Protein AF-A0A7W5V3Z7-F1 (afdb_monomer)

Structure (mmCIF, N/CA/C/O backbone):
data_AF-A0A7W5V3Z7-F1
#
_entry.id   AF-A0A7W5V3Z7-F1
#
loop_
_atom_site.group_PDB
_atom_site.id
_atom_site.type_symbol
_atom_site.label_atom_id
_atom_site.label_alt_id
_atom_site.label_comp_id
_atom_site.label_asym_id
_atom_site.label_entity_id
_atom_site.label_seq_id
_atom_site.pdbx_PDB_ins_code
_atom_site.Cartn_x
_atom_site.Cartn_y
_atom_site.Cartn_z
_atom_site.occupancy
_atom_site.B_iso_or_equiv
_atom_site.auth_seq_id
_atom_site.auth_comp_id
_atom_site.auth_asym_id
_atom_site.auth_atom_id
_atom_site.pdbx_PDB_model_num
ATOM 1 N N . MET A 1 1 ? 11.296 12.812 7.352 1.00 51.34 1 MET A N 1
ATOM 2 C CA . MET A 1 1 ? 10.440 11.647 7.659 1.00 51.34 1 MET A CA 1
ATOM 3 C C . MET A 1 1 ? 11.015 10.501 6.857 1.00 51.34 1 MET A C 1
ATOM 5 O O . MET A 1 1 ? 11.269 10.736 5.686 1.00 51.34 1 MET A O 1
ATOM 9 N N . SER A 1 2 ? 11.324 9.374 7.494 1.00 64.50 2 SER A N 1
ATOM 10 C CA . SER A 1 2 ? 11.912 8.196 6.843 1.00 64.50 2 SER A CA 1
ATOM 11 C C . SER A 1 2 ? 11.002 7.657 5.731 1.00 64.50 2 SER A C 1
ATOM 13 O O . SER A 1 2 ? 9.783 7.790 5.841 1.00 64.50 2 SER A O 1
ATOM 15 N N . ASP A 1 3 ? 11.589 7.059 4.693 1.00 74.06 3 ASP A N 1
ATOM 16 C CA . ASP A 1 3 ? 10.860 6.443 3.568 1.00 74.06 3 ASP A CA 1
ATOM 17 C C . ASP A 1 3 ? 10.338 5.032 3.891 1.00 74.06 3 ASP A C 1
ATOM 19 O O . ASP A 1 3 ? 9.629 4.418 3.098 1.00 74.06 3 ASP A O 1
ATOM 23 N N . GLU A 1 4 ? 10.655 4.531 5.084 1.00 83.75 4 GLU A N 1
ATOM 24 C CA . GLU A 1 4 ? 10.218 3.227 5.560 1.00 83.75 4 GLU A CA 1
ATOM 25 C C . GLU A 1 4 ? 8.741 3.253 5.994 1.00 83.75 4 GLU A C 1
ATOM 27 O O . GLU A 1 4 ? 8.303 4.206 6.657 1.00 83.75 4 GLU A O 1
ATOM 32 N N . PRO A 1 5 ? 7.952 2.221 5.640 1.00 88.38 5 PRO A N 1
ATOM 33 C CA . PRO A 1 5 ? 6.587 2.088 6.121 1.00 88.38 5 PRO A CA 1
ATOM 34 C C . PRO A 1 5 ? 6.507 2.094 7.650 1.00 88.38 5 PRO A C 1
ATOM 36 O O . PRO A 1 5 ? 7.340 1.526 8.349 1.00 88.38 5 PRO A O 1
ATOM 39 N N . ILE A 1 6 ? 5.452 2.705 8.181 1.00 85.62 6 ILE A N 1
ATOM 40 C CA . ILE A 1 6 ? 5.165 2.716 9.615 1.00 85.62 6 ILE A CA 1
ATOM 41 C C . ILE A 1 6 ? 4.716 1.316 10.001 1.00 85.62 6 ILE A C 1
ATOM 43 O O . ILE A 1 6 ? 3.606 0.933 9.638 1.00 85.62 6 ILE A O 1
ATOM 47 N N . GLU A 1 7 ? 5.529 0.556 10.727 1.00 83.19 7 GLU A N 1
ATOM 48 C CA . GLU A 1 7 ? 5.111 -0.764 11.193 1.00 83.19 7 GLU A CA 1
ATOM 49 C C . GLU A 1 7 ? 3.931 -0.662 12.172 1.00 83.19 7 GLU A C 1
ATOM 51 O O . GLU A 1 7 ? 3.917 0.204 13.055 1.00 83.19 7 GLU A O 1
ATOM 56 N N . PRO A 1 8 ? 2.916 -1.532 12.038 1.00 78.69 8 PRO A N 1
ATOM 57 C CA . PRO A 1 8 ? 1.888 -1.638 13.055 1.00 78.69 8 PRO A CA 1
ATOM 58 C C . PRO A 1 8 ? 2.501 -2.155 14.364 1.00 78.69 8 PRO A C 1
ATOM 60 O O . PRO A 1 8 ? 3.407 -2.990 14.317 1.00 78.69 8 PRO A O 1
ATOM 63 N N . PRO A 1 9 ? 1.989 -1.747 15.539 1.00 76.94 9 PRO A N 1
ATOM 64 C CA . PRO A 1 9 ? 2.435 -2.344 16.784 1.00 76.94 9 PRO A CA 1
ATOM 65 C C . PRO A 1 9 ? 2.220 -3.861 16.741 1.00 76.94 9 PRO A C 1
ATOM 67 O O . PRO A 1 9 ? 1.158 -4.355 16.340 1.00 76.94 9 PRO A O 1
ATOM 70 N N . VAL A 1 10 ? 3.255 -4.604 17.139 1.00 80.19 10 VAL A N 1
ATOM 71 C CA . VAL A 1 10 ? 3.194 -6.062 17.270 1.00 80.19 10 VAL A CA 1
ATOM 72 C C . VAL A 1 10 ? 2.264 -6.392 18.426 1.00 80.19 10 VAL A C 1
ATOM 74 O O . VAL A 1 10 ? 2.446 -5.903 19.543 1.00 80.19 10 VAL A O 1
ATOM 77 N N . ARG A 1 11 ? 1.269 -7.242 18.171 1.00 83.69 11 ARG A N 1
ATOM 78 C CA . ARG A 1 11 ? 0.287 -7.644 19.181 1.00 83.69 11 ARG A CA 1
ATOM 79 C C . ARG A 1 11 ? 0.112 -9.147 19.197 1.00 83.69 11 ARG A C 1
ATOM 81 O O . ARG A 1 11 ? 0.155 -9.769 18.137 1.00 83.69 11 ARG A O 1
ATOM 88 N N . PRO A 1 12 ? -0.106 -9.734 20.380 1.00 88.81 12 PRO A N 1
ATOM 89 C CA . PRO A 1 12 ? -0.453 -11.138 20.461 1.00 88.81 12 PRO A CA 1
ATOM 90 C C . PRO A 1 12 ? -1.831 -11.370 19.831 1.00 88.81 12 PRO A C 1
ATOM 92 O O . PRO A 1 12 ? -2.749 -10.573 20.017 1.00 88.81 12 PRO A O 1
ATOM 95 N N . GLU A 1 13 ? -1.993 -12.489 19.128 1.00 88.56 13 GLU A N 1
ATOM 96 C CA . GLU A 1 13 ? -3.299 -12.909 18.600 1.00 88.56 13 GLU A CA 1
ATOM 97 C C . GLU A 1 13 ? -4.300 -13.165 19.729 1.00 88.56 13 GLU A C 1
ATOM 99 O O . GLU A 1 13 ? -5.484 -12.873 19.599 1.00 88.56 13 GLU A O 1
ATOM 104 N N . THR A 1 14 ? -3.816 -13.674 20.864 1.00 92.69 14 THR A N 1
ATOM 105 C CA . THR A 1 14 ? -4.645 -13.959 22.033 1.00 92.69 14 THR A CA 1
ATOM 106 C C . THR A 1 14 ? -4.022 -13.431 23.310 1.00 92.69 14 THR A C 1
ATOM 108 O O . THR A 1 14 ? -2.811 -13.554 23.507 1.00 92.69 14 THR A O 1
ATOM 111 N N . ILE A 1 15 ? -4.857 -12.944 24.221 1.00 94.94 15 ILE A N 1
ATOM 112 C CA . ILE A 1 15 ? -4.456 -12.520 25.565 1.00 94.94 15 ILE A CA 1
ATOM 113 C C . ILE A 1 15 ? -5.251 -13.273 26.622 1.00 94.94 15 ILE A C 1
ATOM 115 O O . ILE A 1 15 ? -6.332 -13.791 26.350 1.00 94.94 15 ILE A O 1
ATOM 119 N N . THR A 1 16 ? -4.713 -13.328 27.836 1.00 96.12 16 THR A N 1
ATOM 120 C CA . THR A 1 16 ? -5.420 -13.856 29.004 1.00 96.12 16 THR A CA 1
ATOM 121 C C . THR A 1 16 ? -5.824 -12.689 29.889 1.00 96.12 16 THR A C 1
ATOM 123 O O . THR A 1 16 ? -4.958 -11.920 30.298 1.00 96.12 16 THR A O 1
ATOM 126 N N . VAL A 1 17 ? -7.117 -12.585 30.192 1.00 95.62 17 VAL A N 1
ATOM 127 C CA . VAL A 1 17 ? -7.688 -11.492 30.990 1.00 95.62 17 VAL A CA 1
ATOM 128 C C . VAL A 1 17 ? -7.090 -11.476 32.398 1.00 95.62 17 VAL A C 1
ATOM 130 O O . VAL A 1 17 ? -7.112 -12.495 33.107 1.00 95.62 17 VAL A O 1
ATOM 133 N N . GLY A 1 18 ? -6.574 -10.313 32.797 1.00 93.19 18 GLY A N 1
ATOM 134 C CA . GLY A 1 18 ? -6.050 -10.042 34.133 1.00 93.19 18 GLY A CA 1
ATOM 135 C C . GLY A 1 18 ? -7.134 -9.896 35.215 1.00 93.19 18 GLY A C 1
ATOM 136 O O . GLY A 1 18 ? -8.329 -9.997 34.940 1.00 93.19 18 GLY A O 1
ATOM 137 N N . PRO A 1 19 ? -6.746 -9.702 36.487 1.00 91.88 19 PRO A N 1
AT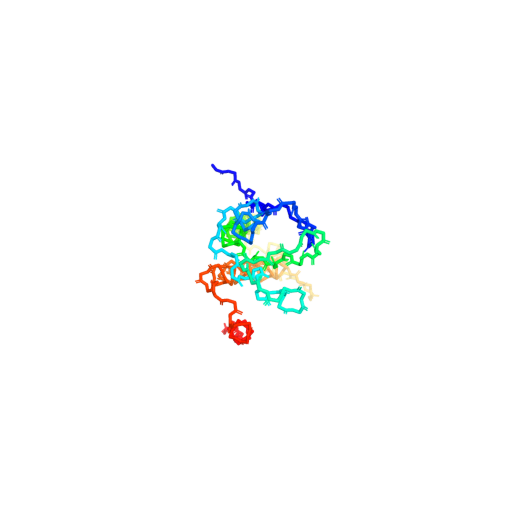OM 138 C CA . PRO A 1 19 ? -7.700 -9.403 37.553 1.00 91.88 19 PRO A CA 1
ATOM 139 C C . PRO A 1 19 ? -8.352 -8.032 37.321 1.00 91.88 19 PRO A C 1
ATOM 141 O O . PRO A 1 19 ? -7.644 -7.056 37.107 1.00 91.88 19 PRO A O 1
ATOM 144 N N . GLU A 1 20 ? -9.687 -7.985 37.371 1.00 88.94 20 GLU A N 1
ATOM 145 C CA . GLU A 1 20 ? -10.516 -6.769 37.214 1.00 88.94 20 GLU A CA 1
ATOM 146 C C . GLU A 1 20 ? -10.341 -6.003 35.887 1.00 88.94 20 GLU A C 1
ATOM 148 O O . GLU A 1 20 ? -10.894 -4.920 35.730 1.00 88.94 20 GLU A O 1
ATOM 153 N N . GLU A 1 21 ? -9.640 -6.586 34.911 1.00 93.75 21 GLU A N 1
ATOM 154 C CA . GLU A 1 21 ? -9.376 -5.968 33.612 1.00 93.75 21 GLU A CA 1
ATOM 155 C C . GLU A 1 21 ? -10.659 -5.901 32.766 1.00 93.75 21 GLU A C 1
ATOM 157 O O . GLU A 1 21 ? -11.431 -6.863 32.684 1.00 93.75 21 GLU A O 1
ATOM 162 N N . SER A 1 22 ? -10.886 -4.760 32.120 1.00 95.75 22 SER A N 1
ATOM 163 C CA . SER A 1 22 ? -12.032 -4.504 31.246 1.00 95.75 22 SER A CA 1
ATOM 164 C C . SER A 1 22 ? -11.663 -4.569 29.761 1.00 95.75 22 SER A C 1
ATOM 166 O O . SER A 1 22 ? -10.508 -4.402 29.370 1.00 95.75 22 SER A O 1
ATOM 168 N N . LEU A 1 23 ? -12.662 -4.757 28.887 1.00 95.56 23 LEU A N 1
ATOM 169 C CA . LEU A 1 23 ? -12.438 -4.701 27.435 1.00 95.56 23 LEU A CA 1
ATOM 170 C C . LEU A 1 23 ? -11.928 -3.332 26.971 1.00 95.56 23 LEU A C 1
ATOM 172 O O . LEU A 1 23 ? -11.196 -3.275 25.987 1.00 95.56 23 LEU A O 1
ATOM 176 N N . TRP A 1 24 ? -12.302 -2.253 27.666 1.00 95.56 24 TRP A N 1
ATOM 177 C CA . TRP A 1 24 ? -11.811 -0.906 27.379 1.00 95.56 24 TRP A CA 1
ATOM 178 C C . TRP A 1 24 ? -10.314 -0.793 27.657 1.00 95.56 24 TRP A C 1
ATOM 180 O O . TRP A 1 24 ? -9.566 -0.354 26.793 1.00 95.56 24 TRP A O 1
ATOM 190 N N . GLU A 1 25 ? -9.862 -1.245 28.828 1.00 95.31 25 GLU A N 1
ATOM 191 C CA . GLU A 1 25 ? -8.441 -1.212 29.197 1.00 95.31 25 GLU A CA 1
ATOM 192 C C . GLU A 1 25 ? -7.602 -2.113 28.288 1.00 95.31 25 GLU A C 1
ATOM 194 O O . GLU A 1 25 ? -6.502 -1.737 27.890 1.00 95.31 25 GLU A O 1
ATOM 199 N N . ILE A 1 26 ? -8.132 -3.276 27.892 1.00 93.69 26 ILE A N 1
ATOM 200 C CA . ILE A 1 26 ? -7.491 -4.144 26.893 1.00 93.69 26 ILE A CA 1
ATOM 201 C C . ILE A 1 26 ? -7.413 -3.416 25.545 1.00 93.69 26 ILE A C 1
ATOM 203 O O . ILE A 1 26 ? -6.365 -3.433 24.898 1.00 93.69 26 ILE A O 1
ATOM 207 N N . ALA A 1 27 ? -8.493 -2.758 25.119 1.00 92.12 27 ALA A N 1
ATOM 208 C CA . ALA A 1 27 ? -8.518 -2.004 23.873 1.00 92.12 27 ALA A CA 1
ATOM 209 C C . ALA A 1 27 ? -7.509 -0.846 23.882 1.00 92.12 27 ALA A C 1
ATOM 211 O O . ALA A 1 27 ? -6.726 -0.704 22.952 1.00 92.12 27 ALA A O 1
ATOM 212 N N . GLU A 1 28 ? -7.436 -0.084 24.966 1.00 90.50 28 GLU A N 1
ATOM 213 C CA . GLU A 1 28 ? -6.474 1.005 25.126 1.00 90.50 28 GLU A CA 1
ATOM 214 C C . GLU A 1 28 ? -5.028 0.487 25.162 1.00 90.50 28 GLU A C 1
ATOM 216 O O . GLU A 1 28 ? -4.158 1.012 24.474 1.00 90.50 28 GLU A O 1
ATOM 221 N N . LYS A 1 29 ? -4.773 -0.610 25.881 1.00 89.69 29 LYS A N 1
ATOM 222 C CA . LYS A 1 29 ? -3.438 -1.209 26.009 1.00 89.69 29 LYS A CA 1
ATOM 223 C C . LYS A 1 29 ? -2.895 -1.778 24.702 1.00 89.69 29 LYS A C 1
ATOM 225 O O . LYS A 1 29 ? -1.698 -1.678 24.450 1.00 89.69 29 LYS A O 1
ATOM 230 N N . TYR A 1 30 ? -3.739 -2.446 23.919 1.00 88.25 30 TYR A N 1
ATOM 231 C CA . TYR A 1 30 ? -3.299 -3.147 22.712 1.00 88.25 30 TYR A CA 1
ATOM 232 C C . TYR A 1 30 ? -3.586 -2.354 21.436 1.00 88.25 30 TYR A C 1
ATOM 234 O O . TYR A 1 30 ? -2.863 -2.495 20.460 1.00 88.25 30 TYR A O 1
ATOM 242 N N . PHE A 1 31 ? -4.607 -1.510 21.398 1.00 83.56 31 PHE A N 1
ATOM 243 C CA . PHE A 1 31 ? -4.978 -0.770 20.192 1.00 83.56 31 PHE A CA 1
ATOM 244 C C . PHE A 1 31 ? -4.755 0.734 20.300 1.00 83.56 31 PHE A C 1
ATOM 246 O O . PHE A 1 31 ? -4.995 1.424 19.314 1.00 83.56 31 PHE A O 1
ATOM 253 N N . GLU A 1 32 ? -4.298 1.231 21.456 1.00 86.25 32 GLU A N 1
ATOM 254 C CA . GLU A 1 32 ? -4.155 2.669 21.742 1.00 86.25 32 GLU A CA 1
ATOM 255 C C . GLU A 1 32 ? -5.474 3.444 21.544 1.00 86.25 32 GLU A C 1
ATOM 257 O O . GLU A 1 32 ? -5.490 4.665 21.408 1.00 86.25 32 GLU A O 1
ATOM 262 N N . ASP A 1 33 ? -6.598 2.719 21.543 1.00 85.56 33 ASP A N 1
ATOM 263 C CA . ASP A 1 33 ? -7.943 3.236 21.334 1.00 85.56 33 ASP A CA 1
ATOM 264 C C . ASP A 1 33 ? -8.945 2.357 22.091 1.00 85.56 33 ASP A C 1
ATOM 266 O O . ASP A 1 33 ? -9.360 1.287 21.633 1.00 85.56 33 ASP A O 1
ATOM 270 N N . GLY A 1 34 ? -9.348 2.829 23.272 1.00 90.06 34 GLY A N 1
ATOM 271 C CA . GLY A 1 34 ? -10.325 2.153 24.121 1.00 90.06 34 GLY A CA 1
ATOM 272 C C . GLY A 1 34 ? -11.685 1.945 23.445 1.00 90.06 34 GLY A C 1
ATOM 273 O O . GLY A 1 34 ? -12.383 0.986 23.773 1.00 90.06 34 GLY A O 1
ATOM 274 N N . SER A 1 35 ? -12.049 2.765 22.448 1.00 90.12 35 SER A N 1
ATOM 275 C CA . SER A 1 35 ? -13.332 2.648 21.738 1.00 90.12 35 SER A CA 1
ATOM 276 C C . SER A 1 35 ? -13.458 1.354 20.925 1.00 90.12 35 SER A C 1
ATOM 278 O O . SER A 1 35 ? -14.568 0.918 20.618 1.00 90.12 35 SER A O 1
ATOM 280 N N . LEU A 1 36 ? -12.338 0.675 20.653 1.00 89.00 36 LEU A N 1
ATOM 281 C CA . LEU A 1 36 ? -12.308 -0.603 19.940 1.00 89.00 36 LEU A CA 1
ATOM 282 C C . LEU A 1 36 ? -12.728 -1.804 20.804 1.00 89.00 36 LEU A C 1
ATOM 284 O O . LEU A 1 36 ? -12.789 -2.929 20.299 1.00 89.00 36 LEU A O 1
ATOM 288 N N . TRP A 1 37 ? -13.091 -1.590 22.073 1.00 92.50 37 TRP A N 1
ATOM 289 C CA . TRP A 1 37 ? -13.590 -2.639 22.968 1.00 92.50 37 TRP A CA 1
ATOM 290 C C . TRP A 1 37 ? -14.764 -3.435 22.369 1.00 92.50 37 TRP A C 1
ATOM 292 O O . TRP A 1 37 ? -14.847 -4.651 22.554 1.00 92.50 37 TRP A O 1
ATOM 302 N N . GLU A 1 38 ? -15.641 -2.785 21.593 1.00 91.81 38 GLU A N 1
ATOM 303 C CA . GLU A 1 38 ? -16.790 -3.432 20.942 1.00 91.81 38 GLU A CA 1
ATOM 304 C C . GLU A 1 38 ? -16.361 -4.479 19.911 1.00 91.81 38 GLU A C 1
ATOM 306 O O . GLU A 1 38 ? -17.021 -5.507 19.744 1.00 91.81 38 GLU A O 1
ATOM 311 N N . ARG A 1 39 ? -15.230 -4.246 19.236 1.00 89.62 39 ARG A N 1
ATOM 312 C CA . ARG A 1 39 ? -14.670 -5.176 18.250 1.00 89.62 39 ARG A CA 1
ATOM 313 C C . ARG A 1 39 ? -14.041 -6.381 18.928 1.00 89.62 39 ARG A C 1
ATOM 315 O O . ARG A 1 39 ? -14.240 -7.506 18.471 1.00 89.62 39 ARG A O 1
ATOM 322 N N . ILE A 1 40 ? -13.362 -6.162 20.057 1.00 91.62 40 ILE A N 1
ATOM 323 C CA . ILE A 1 40 ? -12.869 -7.255 20.904 1.00 91.62 40 ILE A CA 1
ATOM 324 C C . ILE A 1 40 ? -14.054 -8.094 21.385 1.00 91.62 40 ILE A C 1
ATOM 326 O O . ILE A 1 40 ? -14.026 -9.315 21.260 1.00 91.62 40 ILE A O 1
ATOM 330 N N . TYR A 1 41 ? -15.134 -7.467 21.859 1.00 93.25 41 TYR A N 1
ATOM 331 C CA . TYR A 1 41 ? -16.334 -8.205 22.247 1.00 93.25 41 TYR A CA 1
ATOM 332 C C . TYR A 1 41 ? -16.930 -8.996 21.078 1.00 93.25 41 TYR A C 1
ATOM 334 O O . TYR A 1 41 ? -17.226 -10.178 21.230 1.00 93.25 41 TYR A O 1
ATOM 342 N N . ALA A 1 42 ? -17.082 -8.375 19.904 1.00 91.19 42 ALA A N 1
AT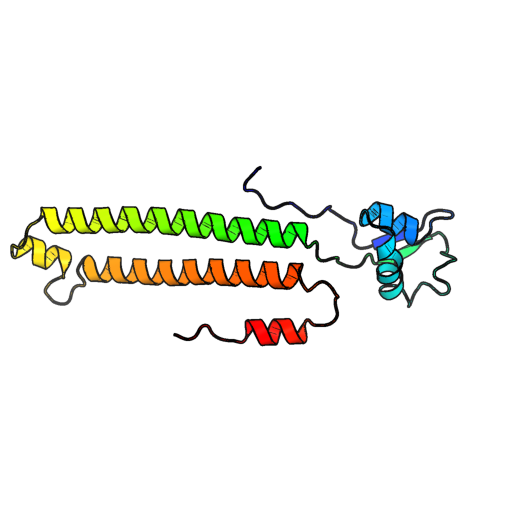OM 343 C CA . ALA A 1 42 ? -17.635 -9.024 18.718 1.00 91.19 42 ALA A CA 1
ATOM 344 C C . ALA A 1 42 ? -16.853 -10.284 18.310 1.00 91.19 42 ALA A C 1
ATOM 346 O O . ALA A 1 42 ? -17.474 -11.282 17.950 1.00 91.19 42 ALA A O 1
ATOM 347 N N . ALA A 1 43 ? -15.524 -10.257 18.431 1.00 90.31 43 ALA A N 1
ATOM 348 C CA . ALA A 1 43 ? -14.655 -11.395 18.138 1.00 90.31 43 ALA A CA 1
ATOM 349 C C . ALA A 1 43 ? -14.708 -12.524 19.188 1.00 90.31 43 ALA A C 1
ATOM 351 O O . ALA A 1 43 ? -14.243 -13.620 18.903 1.00 90.31 43 ALA A O 1
ATOM 352 N N . ASN A 1 44 ? -15.264 -12.272 20.381 1.00 94.81 44 ASN A N 1
ATOM 353 C CA . ASN A 1 44 ? -15.217 -13.183 21.536 1.00 94.81 44 ASN A CA 1
ATOM 354 C C . ASN A 1 44 ? -16.598 -13.450 22.158 1.00 94.81 44 ASN A C 1
ATOM 356 O O . ASN A 1 44 ? -16.708 -13.783 23.342 1.00 94.81 44 ASN A O 1
ATOM 360 N N . ARG A 1 45 ? -17.680 -13.268 21.390 1.00 94.12 45 ARG A N 1
ATOM 361 C CA . ARG A 1 45 ? -19.064 -13.462 21.875 1.00 94.12 45 ARG A CA 1
ATOM 362 C C . ARG A 1 45 ? -19.363 -14.893 22.321 1.00 94.12 45 ARG A C 1
ATOM 364 O O . ARG A 1 45 ? -20.333 -15.127 23.031 1.00 94.12 45 ARG A O 1
ATOM 371 N N . ASP A 1 46 ? -18.560 -15.847 21.878 1.00 93.75 46 ASP A N 1
ATOM 372 C CA . ASP A 1 46 ? -18.628 -17.255 22.249 1.00 93.75 46 ASP A CA 1
ATOM 373 C C . ASP A 1 46 ? -18.096 -17.526 23.668 1.00 93.75 46 ASP A C 1
ATOM 375 O O . ASP A 1 46 ? -18.571 -18.445 24.337 1.00 93.75 46 ASP A O 1
ATOM 379 N N . VAL A 1 47 ? -17.152 -16.713 24.156 1.00 93.31 47 VAL A N 1
ATOM 380 C CA . VAL A 1 47 ? -16.519 -16.882 25.478 1.00 93.31 47 VAL A CA 1
ATOM 381 C C . VAL A 1 47 ? -16.911 -15.804 26.498 1.00 93.31 47 VAL A C 1
ATOM 383 O O . VAL A 1 47 ? -16.834 -16.042 27.713 1.00 93.31 47 VAL A O 1
ATOM 386 N N . ILE A 1 48 ? -17.377 -14.640 26.034 1.00 93.31 48 ILE A N 1
ATOM 387 C CA . ILE A 1 48 ? -17.857 -13.529 26.865 1.00 93.31 48 ILE A CA 1
ATOM 388 C C . ILE A 1 48 ? -19.385 -13.571 26.957 1.00 93.31 48 ILE A C 1
ATOM 390 O O . ILE A 1 48 ? -20.082 -13.354 25.972 1.00 93.31 48 ILE A O 1
ATOM 394 N N . GLY A 1 49 ? -19.907 -13.789 28.168 1.00 88.50 49 GLY A N 1
ATOM 395 C CA . GLY A 1 49 ? -21.348 -13.695 28.432 1.00 88.50 49 GLY 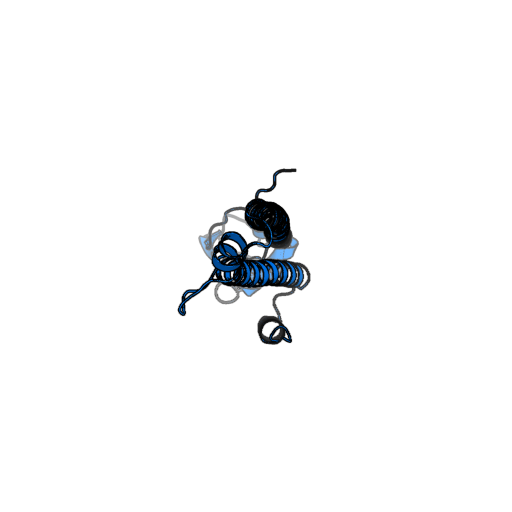A CA 1
ATOM 396 C C . GLY A 1 49 ? -21.833 -12.260 28.664 1.00 88.50 49 GLY A C 1
ATOM 397 O O . GLY A 1 49 ? -22.859 -11.866 28.123 1.00 88.50 49 GLY A O 1
ATOM 398 N N . ASP A 1 50 ? -21.094 -11.483 29.462 1.00 91.31 50 ASP A N 1
ATOM 399 C CA . ASP A 1 50 ? -21.373 -10.072 29.755 1.00 91.31 50 ASP A CA 1
ATOM 400 C C . ASP A 1 50 ? -20.113 -9.239 29.446 1.00 91.31 50 ASP A C 1
ATOM 402 O O . ASP A 1 50 ? -19.084 -9.444 30.099 1.00 91.31 50 ASP A O 1
ATOM 406 N N . PRO A 1 51 ? -20.149 -8.318 28.463 1.00 90.38 51 PRO A N 1
ATOM 407 C CA . PRO A 1 51 ? -18.991 -7.507 28.080 1.00 90.38 51 PRO A CA 1
ATOM 408 C C . PRO A 1 51 ? -18.507 -6.556 29.181 1.00 90.38 51 PRO A C 1
ATOM 410 O O . PRO A 1 51 ? -17.353 -6.132 29.146 1.00 90.38 51 PRO A O 1
ATOM 413 N N . HIS A 1 52 ? -19.348 -6.240 30.169 1.00 91.69 52 HIS A N 1
ATOM 414 C CA . HIS A 1 52 ? -18.978 -5.396 31.307 1.00 91.69 52 HIS A CA 1
ATOM 415 C C . HIS A 1 52 ? -18.439 -6.200 32.498 1.00 91.69 52 HIS A C 1
ATOM 417 O O . HIS A 1 52 ? -18.051 -5.616 33.510 1.00 91.69 52 HIS A O 1
ATOM 423 N N . ARG A 1 53 ? -18.416 -7.538 32.405 1.00 88.81 53 ARG A N 1
ATOM 424 C CA . ARG A 1 53 ? -17.933 -8.439 33.460 1.00 88.81 53 ARG A CA 1
ATOM 425 C C . ARG A 1 53 ? -17.065 -9.543 32.875 1.00 88.81 53 ARG A C 1
ATOM 427 O O . ARG A 1 53 ? -17.512 -10.674 32.664 1.00 88.81 53 ARG A O 1
ATOM 434 N N . LEU A 1 54 ? -15.793 -9.225 32.658 1.00 92.38 54 LEU A N 1
ATOM 435 C CA . LEU A 1 54 ? -14.823 -10.220 32.225 1.00 92.38 54 LEU A CA 1
ATOM 436 C C . LEU A 1 54 ? -14.421 -11.138 33.383 1.00 92.38 54 LEU A C 1
ATOM 438 O O . LEU A 1 54 ? -14.158 -10.705 34.504 1.00 92.38 54 LEU A O 1
ATOM 442 N N . ARG A 1 55 ? -14.372 -12.442 33.099 1.00 91.50 55 ARG A N 1
ATOM 443 C CA . ARG A 1 55 ? -13.843 -13.439 34.032 1.00 91.50 55 ARG A CA 1
ATOM 444 C C . ARG A 1 55 ? -12.326 -13.496 33.879 1.00 91.50 55 ARG A C 1
ATOM 446 O O . ARG A 1 55 ? -11.831 -13.727 32.777 1.00 91.50 55 ARG A O 1
ATOM 453 N N . GLN A 1 56 ? -11.608 -13.347 34.988 1.00 93.81 56 GLN A N 1
ATOM 454 C CA . GLN A 1 56 ? -10.158 -13.532 35.027 1.00 93.81 56 GLN A CA 1
ATOM 455 C C . GLN A 1 56 ? -9.768 -14.899 34.441 1.00 93.81 56 GLN A C 1
ATOM 457 O O . GLN A 1 56 ? -10.429 -15.908 34.697 1.00 93.81 56 GLN A O 1
ATOM 462 N N . GLY A 1 57 ? -8.683 -14.938 33.665 1.00 93.06 57 GLY A N 1
ATOM 463 C CA . GLY A 1 57 ? -8.158 -16.172 33.076 1.00 93.06 57 GLY A CA 1
ATOM 464 C C . GLY A 1 57 ? -8.837 -16.608 31.773 1.00 93.06 57 GLY A C 1
ATOM 465 O O . GLY A 1 57 ? -8.386 -17.571 31.151 1.00 93.06 57 GLY A O 1
ATOM 466 N N . VAL A 1 58 ? -9.887 -15.910 31.326 1.00 94.12 58 VAL A N 1
ATOM 467 C CA . VAL A 1 58 ? -10.453 -16.119 29.986 1.00 94.12 58 VAL A CA 1
ATOM 468 C C . VAL A 1 58 ? -9.415 -15.736 28.935 1.00 94.12 58 VAL A C 1
ATOM 470 O O . VAL A 1 58 ? -8.741 -14.714 29.062 1.00 94.12 58 VAL A O 1
ATOM 473 N N . ARG A 1 59 ? -9.293 -16.561 27.892 1.00 96.06 59 ARG A N 1
ATOM 474 C CA . ARG A 1 59 ? -8.507 -16.228 26.704 1.00 96.06 59 ARG A CA 1
ATOM 475 C C . ARG A 1 59 ? -9.381 -15.481 25.710 1.00 96.06 59 ARG A C 1
ATOM 477 O O . ARG A 1 59 ? -10.438 -15.987 25.350 1.00 96.06 59 ARG A O 1
ATOM 484 N N . LEU A 1 60 ? -8.925 -14.308 25.291 1.00 95.25 60 LEU A N 1
ATOM 485 C CA . LEU A 1 60 ? -9.581 -13.478 24.290 1.00 95.25 60 LEU A CA 1
ATOM 486 C C . LEU A 1 60 ? -8.735 -13.426 23.026 1.00 95.25 60 LEU A C 1
ATOM 488 O O . LEU A 1 60 ? -7.530 -13.194 23.100 1.00 95.25 60 LEU A O 1
ATOM 492 N N . GLN A 1 61 ? -9.381 -13.600 21.881 1.00 93.94 61 GLN A N 1
ATOM 493 C CA . GLN A 1 61 ? -8.844 -13.289 20.569 1.00 93.94 61 GLN A CA 1
ATOM 494 C C . GLN A 1 61 ? -8.840 -11.771 20.378 1.00 93.94 61 GLN A C 1
ATOM 496 O O . GLN A 1 61 ? -9.885 -11.123 20.450 1.00 93.94 61 GLN A O 1
ATOM 501 N N . LEU A 1 62 ? -7.682 -11.185 20.102 1.00 90.25 62 LEU A N 1
ATOM 502 C CA . LEU A 1 62 ? -7.615 -9.798 19.666 1.00 90.25 62 LEU A CA 1
ATOM 503 C C . LEU A 1 62 ? -7.918 -9.745 18.159 1.00 90.25 62 LEU A C 1
ATOM 505 O O . LEU A 1 62 ? -7.308 -10.501 17.393 1.00 90.25 62 LEU A O 1
ATOM 509 N N . PRO A 1 63 ? -8.871 -8.906 17.708 1.00 82.94 63 PRO A N 1
ATOM 510 C CA . PRO A 1 63 ? -9.159 -8.775 16.288 1.00 82.94 63 PRO A CA 1
ATOM 511 C C . PRO A 1 63 ? -7.940 -8.226 15.541 1.00 82.94 63 PRO A C 1
ATOM 513 O O . PRO A 1 63 ? -7.209 -7.367 16.045 1.00 82.94 63 PRO A O 1
ATOM 516 N N . MET A 1 64 ? -7.740 -8.699 14.309 1.00 72.69 64 MET A N 1
ATOM 517 C CA . MET A 1 64 ? -6.830 -8.022 13.393 1.00 72.69 64 MET A CA 1
ATOM 518 C C . MET A 1 64 ? -7.426 -6.666 13.035 1.00 72.69 64 MET A C 1
ATOM 520 O O . MET A 1 64 ? -8.455 -6.592 12.366 1.00 72.69 64 MET A O 1
ATOM 524 N N . GLU A 1 65 ? -6.765 -5.599 13.468 1.00 73.31 65 GLU A N 1
ATOM 525 C CA . GLU A 1 65 ? -7.099 -4.252 13.027 1.00 73.31 65 GLU A CA 1
ATOM 526 C C . GLU A 1 65 ? -6.270 -3.869 11.815 1.00 73.31 65 GLU A C 1
ATOM 528 O O . GLU A 1 65 ? -5.043 -3.992 11.806 1.00 73.31 65 GLU A O 1
ATOM 533 N N . ILE A 1 66 ? -6.962 -3.369 10.797 1.00 70.00 66 ILE A N 1
ATOM 534 C CA . ILE A 1 66 ? -6.319 -2.669 9.698 1.00 70.00 66 ILE A CA 1
ATOM 535 C C . ILE A 1 66 ? -5.889 -1.316 10.244 1.00 70.00 66 ILE A C 1
ATOM 537 O O . ILE A 1 66 ? -6.738 -0.501 10.589 1.00 70.00 66 IL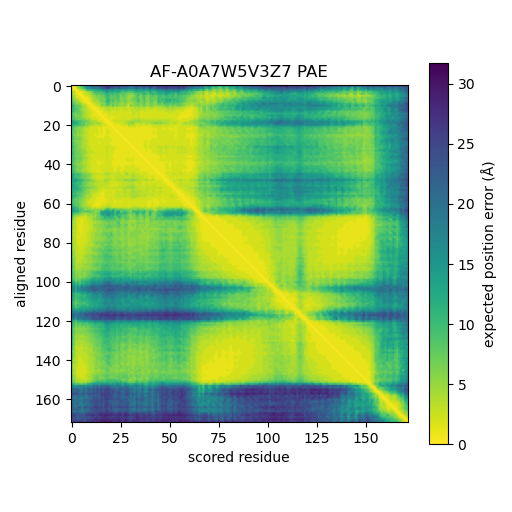E A O 1
ATOM 541 N N . TYR A 1 67 ? -4.585 -1.060 10.291 1.00 80.12 67 TYR A N 1
ATOM 542 C CA . TYR A 1 67 ? -4.045 0.231 10.706 1.00 80.12 67 TYR A CA 1
ATOM 543 C C . TYR A 1 67 ? -4.010 1.184 9.507 1.00 80.12 67 TYR A C 1
ATOM 545 O O . TYR A 1 67 ? -3.140 1.035 8.640 1.00 80.12 67 TYR A O 1
ATOM 553 N N . PRO A 1 68 ? -4.896 2.197 9.430 1.00 81.88 68 PRO A N 1
ATOM 554 C CA . PRO A 1 68 ? -4.954 3.071 8.260 1.00 81.88 68 PRO A CA 1
ATOM 555 C C . PRO A 1 68 ? -3.641 3.829 8.042 1.00 81.88 68 PRO A C 1
ATOM 557 O O . PRO A 1 68 ? -3.240 4.068 6.907 1.00 81.88 68 PRO A O 1
ATOM 560 N N . ALA A 1 69 ? -2.946 4.182 9.128 1.00 84.44 69 ALA A N 1
ATOM 561 C CA . ALA A 1 69 ? -1.639 4.828 9.066 1.00 84.44 69 ALA A CA 1
ATOM 562 C C . ALA A 1 69 ? -0.576 3.929 8.409 1.00 84.44 69 ALA A C 1
ATOM 564 O O . ALA A 1 69 ? 0.141 4.400 7.527 1.00 84.44 69 ALA A O 1
ATOM 565 N N . HIS A 1 70 ? -0.531 2.638 8.764 1.00 87.56 70 HIS A N 1
ATOM 566 C CA . HIS A 1 70 ? 0.367 1.670 8.130 1.00 87.56 70 HIS A CA 1
ATOM 567 C C . HIS A 1 70 ? 0.066 1.557 6.633 1.00 87.56 70 HIS A C 1
ATOM 569 O O . HIS A 1 70 ? 0.948 1.798 5.813 1.00 87.56 70 HIS A O 1
ATOM 575 N N . LEU A 1 71 ? -1.193 1.311 6.254 1.00 87.94 71 LEU A N 1
ATOM 576 C CA . LEU A 1 71 ? -1.574 1.182 4.844 1.00 87.94 71 LEU A CA 1
ATOM 577 C C . LEU A 1 71 ? -1.233 2.428 4.015 1.00 87.94 71 LEU A C 1
ATOM 579 O O . LEU A 1 71 ? -0.709 2.310 2.909 1.00 87.94 71 LEU A O 1
ATOM 583 N N . ARG A 1 72 ? -1.484 3.630 4.550 1.00 90.88 72 ARG A N 1
ATOM 584 C CA . ARG A 1 72 ? -1.108 4.888 3.882 1.00 90.88 72 ARG A CA 1
ATOM 585 C C . ARG A 1 72 ? 0.406 5.039 3.752 1.00 90.88 72 ARG A C 1
ATOM 587 O O . ARG A 1 72 ? 0.866 5.566 2.741 1.00 90.88 72 ARG A O 1
ATOM 594 N N . SER A 1 73 ? 1.170 4.592 4.748 1.00 92.88 73 SER A N 1
ATOM 595 C CA . SER A 1 73 ? 2.635 4.630 4.699 1.00 92.88 73 SER A CA 1
ATOM 596 C C . SER A 1 73 ? 3.200 3.662 3.655 1.00 92.88 73 SER A C 1
ATOM 598 O O . SER A 1 73 ? 4.056 4.057 2.871 1.00 92.88 73 SER A O 1
ATOM 600 N N . VAL A 1 74 ? 2.637 2.454 3.544 1.00 93.44 74 VAL A N 1
ATOM 601 C CA . VAL A 1 74 ? 2.992 1.489 2.495 1.00 93.44 74 VAL A CA 1
ATOM 602 C C . VAL A 1 74 ? 2.613 2.039 1.118 1.00 93.44 74 VAL A C 1
ATOM 604 O O . VAL A 1 74 ? 3.428 2.011 0.205 1.00 93.44 74 VAL A O 1
ATOM 607 N N . ALA A 1 75 ? 1.422 2.629 0.962 1.00 93.75 75 ALA A N 1
ATOM 608 C CA . ALA A 1 75 ? 1.017 3.268 -0.294 1.00 93.75 75 ALA A CA 1
ATOM 609 C C . ALA A 1 75 ? 1.993 4.371 -0.734 1.00 93.75 75 ALA A C 1
ATOM 611 O O . ALA A 1 75 ? 2.297 4.505 -1.916 1.00 93.75 75 ALA A O 1
ATOM 612 N N . ARG A 1 76 ? 2.492 5.163 0.221 1.00 95.69 76 ARG A N 1
ATOM 613 C CA . ARG A 1 76 ? 3.518 6.175 -0.043 1.00 95.69 76 ARG A CA 1
ATOM 614 C C . ARG A 1 76 ? 4.831 5.542 -0.508 1.00 95.69 76 ARG A C 1
ATOM 616 O O . ARG A 1 76 ? 5.422 6.085 -1.433 1.00 95.69 76 ARG A O 1
ATOM 623 N N . ALA A 1 77 ? 5.267 4.439 0.099 1.00 95.44 77 ALA A N 1
ATOM 624 C CA . ALA A 1 77 ? 6.479 3.735 -0.322 1.00 95.44 77 ALA A CA 1
ATOM 625 C C . ALA A 1 77 ? 6.380 3.279 -1.789 1.00 95.44 77 ALA A C 1
ATOM 627 O O . ALA A 1 77 ? 7.256 3.612 -2.579 1.00 95.44 77 ALA A O 1
ATOM 628 N N . PHE A 1 78 ? 5.256 2.669 -2.190 1.00 95.38 78 PHE A N 1
ATOM 629 C CA . PHE A 1 78 ? 5.008 2.303 -3.594 1.00 95.38 78 PHE A CA 1
ATOM 630 C C . PHE A 1 78 ? 5.080 3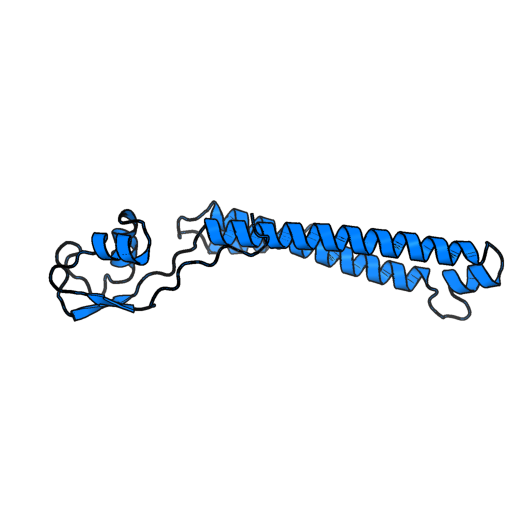.502 -4.553 1.00 95.38 78 PHE A C 1
ATOM 632 O O . PHE A 1 78 ? 5.621 3.380 -5.650 1.00 95.38 78 PHE A O 1
ATOM 639 N N . ASP A 1 79 ? 4.553 4.667 -4.163 1.00 95.75 79 ASP A N 1
ATOM 640 C CA . ASP A 1 79 ? 4.631 5.863 -5.011 1.00 95.75 79 ASP A CA 1
ATOM 641 C C . ASP A 1 79 ? 6.061 6.399 -5.143 1.00 95.75 79 ASP A C 1
ATOM 643 O O . ASP A 1 79 ? 6.423 6.890 -6.212 1.00 95.75 79 ASP A O 1
ATOM 647 N N . LEU A 1 80 ? 6.858 6.337 -4.071 1.00 95.50 80 LEU A N 1
ATOM 648 C CA . LEU A 1 80 ? 8.263 6.748 -4.090 1.00 95.50 80 LEU A CA 1
ATOM 649 C C . LEU A 1 80 ? 9.078 5.819 -4.989 1.00 95.50 80 LEU A C 1
ATOM 651 O O . LEU A 1 80 ? 9.705 6.295 -5.931 1.00 95.50 80 LEU A O 1
ATOM 655 N N . GLU A 1 81 ? 8.969 4.507 -4.776 1.00 94.88 81 GLU A N 1
ATOM 656 C CA . GLU A 1 81 ? 9.637 3.489 -5.594 1.00 94.88 81 GLU A CA 1
ATOM 657 C C . GLU A 1 81 ? 9.275 3.629 -7.077 1.00 94.88 81 GLU A C 1
ATOM 659 O O . GLU A 1 81 ? 10.154 3.604 -7.940 1.00 94.88 81 GLU A O 1
ATOM 664 N N . ARG A 1 82 ? 7.990 3.861 -7.384 1.00 95.69 82 ARG A N 1
ATOM 665 C CA . ARG A 1 82 ? 7.523 4.127 -8.750 1.00 95.69 82 ARG A CA 1
ATOM 666 C C . ARG A 1 82 ? 8.210 5.351 -9.351 1.00 95.69 82 ARG A C 1
ATOM 668 O O . ARG A 1 82 ? 8.671 5.294 -10.487 1.00 95.69 82 ARG A O 1
ATOM 675 N N . ASN A 1 83 ? 8.240 6.467 -8.627 1.00 95.94 83 ASN A N 1
ATOM 676 C CA . ASN A 1 83 ? 8.808 7.712 -9.142 1.00 95.94 83 ASN A CA 1
ATOM 677 C C . ASN A 1 83 ? 10.320 7.580 -9.386 1.00 95.94 83 ASN A C 1
ATOM 679 O O . ASN A 1 83 ? 10.812 8.034 -10.421 1.00 95.94 83 ASN A O 1
ATOM 683 N N . ASP A 1 84 ? 11.031 6.916 -8.475 1.00 95.50 84 ASP A N 1
ATOM 684 C CA . ASP A 1 84 ? 12.471 6.681 -8.587 1.00 95.50 84 ASP A CA 1
ATOM 685 C C . ASP A 1 84 ? 12.791 5.756 -9.769 1.00 95.50 84 ASP A C 1
ATOM 687 O O . ASP A 1 84 ? 13.654 6.071 -10.594 1.00 95.50 84 ASP A O 1
ATOM 691 N N . LEU A 1 85 ? 12.043 4.655 -9.915 1.00 94.19 85 LEU A N 1
ATOM 692 C CA . LEU A 1 85 ? 12.193 3.734 -11.042 1.00 94.19 85 LEU A CA 1
ATOM 693 C C . LEU A 1 85 ? 11.888 4.420 -12.381 1.00 94.19 85 LEU A C 1
ATOM 695 O O . LEU A 1 85 ? 12.630 4.235 -13.347 1.00 94.19 85 LEU A O 1
ATOM 699 N N . ALA A 1 86 ? 10.831 5.234 -12.442 1.00 94.31 86 ALA A N 1
ATOM 700 C CA . ALA A 1 86 ? 10.465 5.977 -13.645 1.00 94.31 86 ALA A CA 1
ATOM 701 C C . ALA A 1 86 ? 11.575 6.947 -14.075 1.00 94.31 86 ALA A C 1
ATOM 703 O O . ALA A 1 86 ? 11.908 7.014 -15.260 1.00 94.31 86 ALA A O 1
ATOM 704 N N . SER A 1 87 ? 12.177 7.665 -13.119 1.00 95.69 87 SER A N 1
ATOM 705 C CA . SER A 1 87 ? 13.291 8.577 -13.399 1.00 95.69 87 SER A CA 1
ATOM 706 C C . SER A 1 87 ? 14.512 7.818 -13.912 1.00 95.69 87 SER A C 1
ATOM 708 O O . SER A 1 87 ? 15.056 8.166 -14.957 1.00 95.69 87 SER A O 1
ATOM 710 N N . TYR A 1 88 ? 14.905 6.744 -13.224 1.00 94.12 88 TYR A N 1
ATOM 711 C CA . TYR A 1 88 ? 16.067 5.944 -13.605 1.00 94.12 88 TYR A CA 1
ATOM 712 C C . TYR A 1 88 ? 15.932 5.357 -15.015 1.00 94.12 88 TYR A C 1
ATOM 714 O O . TYR A 1 88 ? 16.860 5.426 -15.823 1.00 94.12 88 TYR A O 1
ATOM 722 N N . VAL A 1 89 ? 14.764 4.794 -15.334 1.00 91.38 89 VAL A N 1
ATOM 723 C CA . VAL A 1 89 ? 14.527 4.183 -16.647 1.00 91.38 89 VAL A CA 1
ATOM 724 C C . VAL A 1 89 ? 14.474 5.239 -17.741 1.00 91.38 89 VAL A C 1
ATOM 726 O O . VAL A 1 89 ? 15.008 5.007 -18.825 1.00 91.38 89 VAL A O 1
ATOM 729 N N . LYS A 1 90 ? 13.887 6.408 -17.466 1.00 90.56 90 LYS A N 1
ATOM 730 C CA . LYS A 1 90 ? 13.913 7.531 -18.401 1.00 90.56 90 LYS A CA 1
ATOM 731 C C . LYS A 1 90 ? 15.348 7.930 -18.753 1.00 90.56 90 LYS A C 1
ATOM 733 O O . LYS A 1 90 ? 15.664 8.022 -19.938 1.00 90.56 90 LYS A O 1
ATOM 738 N N . ASP A 1 91 ? 16.200 8.123 -17.751 1.00 93.94 91 ASP A N 1
ATOM 739 C CA . ASP A 1 91 ? 17.588 8.542 -17.959 1.00 93.94 91 ASP A CA 1
ATOM 740 C C . ASP A 1 91 ? 18.373 7.482 -18.748 1.00 93.94 91 ASP A C 1
ATOM 742 O O . ASP A 1 91 ? 19.018 7.796 -19.750 1.00 93.94 91 ASP A O 1
ATOM 746 N N . ALA A 1 92 ? 18.232 6.203 -18.382 1.00 89.56 92 ALA A N 1
ATOM 747 C CA . ALA A 1 92 ? 18.854 5.096 -19.110 1.00 89.56 92 ALA A CA 1
ATOM 748 C C . ALA A 1 92 ? 18.384 5.019 -20.575 1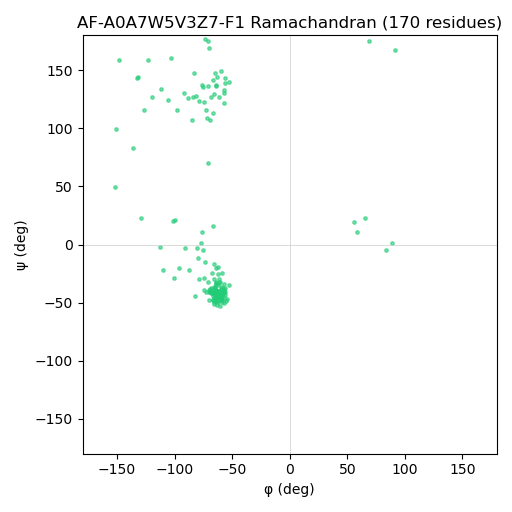.00 89.56 92 ALA A C 1
ATOM 750 O O . ALA A 1 92 ? 19.165 4.715 -21.481 1.00 89.56 92 ALA A O 1
ATOM 751 N N . MET A 1 93 ? 17.105 5.303 -20.830 1.00 84.25 93 MET A N 1
ATOM 752 C CA . MET A 1 93 ? 16.555 5.299 -22.181 1.00 84.25 93 MET A CA 1
ATOM 753 C C . MET A 1 93 ? 17.067 6.461 -23.034 1.00 84.25 93 MET A C 1
ATOM 755 O O . MET A 1 93 ? 17.373 6.269 -24.215 1.00 84.25 93 MET A O 1
ATOM 759 N N . ASP A 1 94 ? 17.205 7.644 -22.439 1.00 86.81 94 ASP A N 1
ATOM 760 C CA . ASP A 1 94 ? 17.788 8.812 -23.096 1.00 86.81 94 ASP A CA 1
ATOM 761 C C . ASP A 1 94 ? 19.272 8.563 -23.446 1.00 86.81 94 ASP A C 1
ATOM 763 O O . ASP A 1 94 ? 19.706 8.874 -24.562 1.00 86.81 94 ASP A O 1
ATOM 767 N N . GLU A 1 95 ? 20.034 7.902 -22.566 1.00 86.38 95 GLU A N 1
ATOM 768 C CA . GLU A 1 95 ? 21.421 7.491 -22.835 1.00 86.38 95 GLU A CA 1
ATOM 769 C C . GLU A 1 95 ? 21.532 6.472 -23.979 1.00 86.38 95 GLU A C 1
ATOM 771 O O . GLU A 1 95 ? 22.366 6.628 -24.877 1.00 86.38 95 GLU A O 1
ATOM 776 N N . LEU A 1 96 ? 20.677 5.445 -23.999 1.00 79.69 96 LEU A N 1
ATOM 777 C CA . LEU A 1 96 ? 20.669 4.448 -25.076 1.00 79.69 96 LEU A CA 1
ATOM 778 C C . LEU A 1 96 ? 20.386 5.087 -26.442 1.00 79.69 96 LEU A C 1
ATOM 780 O O . LEU A 1 96 ? 21.046 4.755 -27.432 1.00 79.69 96 LEU A O 1
ATOM 784 N N . ASN A 1 97 ? 19.453 6.038 -26.497 1.00 75.88 97 ASN A N 1
ATOM 785 C CA . ASN A 1 97 ? 19.174 6.801 -27.712 1.00 75.88 97 ASN A CA 1
ATOM 786 C C . ASN A 1 97 ? 20.386 7.641 -28.145 1.00 75.88 97 ASN A C 1
ATOM 788 O O . ASN A 1 97 ? 20.710 7.696 -29.335 1.00 75.88 97 ASN A O 1
ATOM 792 N N . ALA A 1 98 ? 21.100 8.255 -27.198 1.00 82.75 98 ALA A N 1
ATOM 793 C CA . ALA A 1 98 ? 22.323 9.001 -27.485 1.00 82.75 98 ALA A CA 1
ATOM 794 C C . ALA A 1 98 ? 23.439 8.102 -28.054 1.00 82.75 98 ALA A C 1
ATOM 796 O O . ALA A 1 98 ? 24.092 8.484 -29.029 1.00 82.75 98 ALA A O 1
ATOM 797 N N . ILE A 1 99 ? 23.619 6.889 -27.517 1.00 76.44 99 ILE A N 1
ATOM 798 C CA . ILE A 1 99 ? 24.575 5.898 -28.044 1.00 76.44 99 ILE A CA 1
ATOM 799 C C . ILE A 1 99 ? 24.173 5.440 -29.451 1.00 76.44 99 ILE A C 1
ATOM 801 O O . ILE A 1 99 ? 25.030 5.319 -30.323 1.00 76.44 99 ILE A O 1
ATOM 805 N N . GLY A 1 100 ? 22.884 5.213 -29.712 1.00 69.75 100 GLY A N 1
ATOM 806 C CA . GLY A 1 100 ? 22.403 4.908 -31.063 1.00 69.75 100 GLY A CA 1
ATOM 807 C C . GLY A 1 100 ? 22.776 6.010 -32.062 1.00 69.75 100 GLY A C 1
ATOM 808 O O . GLY A 1 100 ? 23.332 5.731 -33.125 1.00 69.75 100 GLY A O 1
ATOM 809 N N . ASN A 1 101 ? 22.561 7.270 -31.675 1.00 72.88 101 ASN A N 1
ATOM 810 C CA . ASN A 1 101 ? 22.894 8.438 -32.492 1.00 72.88 101 ASN A CA 1
ATOM 811 C C . ASN A 1 101 ? 24.404 8.615 -32.723 1.00 72.88 101 ASN A C 1
ATOM 813 O O . ASN A 1 101 ? 24.791 9.125 -33.775 1.00 72.88 101 ASN A O 1
ATOM 817 N N . PHE A 1 102 ? 25.258 8.175 -31.790 1.00 79.00 102 PHE A N 1
ATOM 818 C CA . PHE A 1 102 ? 26.719 8.236 -31.932 1.00 79.00 102 PHE A CA 1
ATOM 819 C C . PHE A 1 102 ? 27.218 7.529 -33.202 1.00 79.00 102 PHE A C 1
ATOM 821 O O . PHE A 1 102 ? 28.113 8.034 -33.878 1.00 79.00 102 PHE A O 1
ATOM 828 N N . TRP A 1 103 ? 26.607 6.401 -33.578 1.00 70.94 103 TRP A N 1
ATOM 829 C CA . TRP A 1 103 ? 26.982 5.648 -34.782 1.00 70.94 103 TRP A CA 1
ATOM 830 C C . TRP A 1 103 ? 26.508 6.296 -36.098 1.00 70.94 103 TRP A C 1
ATOM 832 O O . TRP A 1 103 ? 26.869 5.831 -37.183 1.00 70.94 103 TRP A O 1
ATOM 842 N N . GLY A 1 104 ? 25.738 7.388 -36.014 1.00 74.69 104 GLY A N 1
ATOM 843 C CA . GLY A 1 104 ? 25.221 8.153 -37.145 1.00 74.69 104 GLY A CA 1
ATOM 844 C C . GLY A 1 104 ? 24.162 7.415 -37.974 1.00 74.69 104 GLY A C 1
ATOM 845 O O . GLY A 1 104 ? 23.882 6.234 -37.790 1.00 74.69 104 GLY A O 1
ATOM 846 N N . GLY A 1 105 ? 23.582 8.112 -38.956 1.00 77.38 105 GLY A N 1
ATOM 847 C CA . GLY A 1 105 ? 22.558 7.558 -39.859 1.00 77.38 105 GLY A CA 1
ATOM 848 C C . GLY A 1 105 ? 23.091 6.626 -40.957 1.00 77.38 105 GLY A C 1
ATOM 849 O O . GLY A 1 105 ? 22.370 6.316 -41.902 1.00 77.38 105 GLY A O 1
ATOM 850 N N . GLY A 1 106 ? 24.360 6.217 -40.884 1.00 81.81 106 GLY A N 1
ATOM 851 C CA . GLY A 1 106 ? 24.957 5.291 -41.844 1.00 81.81 106 GLY A CA 1
ATOM 852 C C . GLY A 1 106 ? 24.405 3.870 -41.701 1.00 81.81 106 GLY A C 1
ATOM 853 O O . GLY A 1 106 ? 23.741 3.533 -40.720 1.00 81.81 106 GLY A O 1
ATOM 854 N N . GLN A 1 107 ? 24.718 3.005 -42.667 1.00 83.12 107 GLN A N 1
ATOM 855 C CA . GLN A 1 107 ? 24.291 1.602 -42.640 1.00 83.12 107 GLN A CA 1
ATOM 856 C C . GLN A 1 107 ? 24.724 0.854 -41.359 1.00 83.12 107 GLN A C 1
ATOM 858 O O . GLN A 1 107 ? 23.875 0.157 -40.805 1.00 83.12 107 GLN A O 1
ATOM 863 N N . PRO A 1 108 ? 25.950 1.030 -40.812 1.00 81.69 108 PRO A N 1
ATOM 864 C CA . PRO A 1 108 ? 26.338 0.386 -39.553 1.00 81.69 108 PRO A CA 1
ATOM 865 C C . PRO A 1 108 ? 25.499 0.838 -38.351 1.00 81.69 108 PRO A C 1
ATOM 867 O O . PRO A 1 108 ? 25.027 -0.001 -37.590 1.00 81.69 108 PRO A O 1
ATOM 870 N N . GLY A 1 109 ? 25.253 2.146 -38.208 1.00 79.62 109 GLY A N 1
ATOM 871 C CA . GLY A 1 109 ? 24.428 2.689 -37.123 1.00 79.62 109 GLY A CA 1
ATOM 872 C C . GLY A 1 109 ? 22.961 2.279 -37.241 1.00 79.62 109 GLY A C 1
ATOM 873 O O . GLY A 1 109 ? 22.349 1.853 -36.264 1.00 79.62 109 GLY A O 1
ATOM 874 N N . THR A 1 110 ? 22.417 2.295 -38.461 1.00 81.31 110 THR A N 1
ATOM 875 C CA . THR A 1 110 ? 21.046 1.834 -38.731 1.00 81.31 110 THR A CA 1
ATOM 876 C C . THR A 1 110 ? 20.889 0.343 -38.436 1.00 81.31 110 THR A C 1
ATOM 878 O O . THR A 1 110 ? 19.903 -0.054 -37.822 1.00 81.31 110 THR A O 1
ATOM 881 N N . THR A 1 111 ? 21.870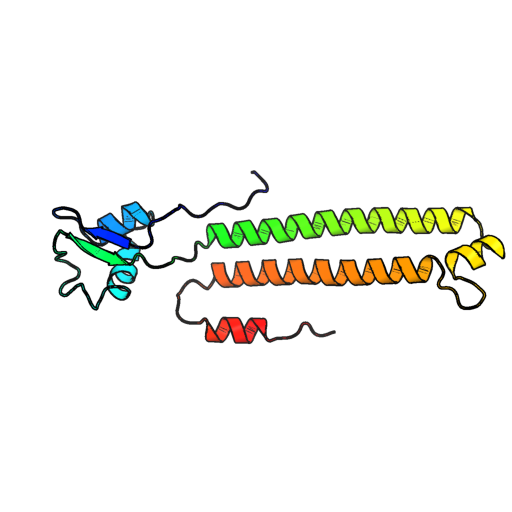 -0.473 -38.824 1.00 83.44 111 THR A N 1
ATOM 882 C CA . THR A 1 111 ? 21.885 -1.922 -38.573 1.00 83.44 111 THR A CA 1
ATOM 883 C C . THR A 1 111 ? 22.003 -2.236 -37.086 1.00 83.44 111 THR A C 1
ATOM 885 O O . THR A 1 111 ? 21.294 -3.099 -36.584 1.00 83.44 111 THR A O 1
ATOM 888 N N . PHE A 1 112 ? 22.847 -1.511 -36.351 1.00 80.12 112 PHE A N 1
ATOM 889 C CA . PHE A 1 112 ? 22.949 -1.648 -34.900 1.00 80.12 112 PHE A CA 1
ATOM 890 C C . PHE A 1 112 ? 21.625 -1.287 -34.204 1.00 80.12 112 PHE A C 1
ATOM 892 O O . PHE A 1 112 ? 21.110 -2.058 -33.395 1.00 80.12 112 PHE A O 1
ATOM 899 N N . PHE A 1 113 ? 21.037 -0.136 -34.547 1.00 80.56 113 PHE A N 1
ATOM 900 C CA . PHE A 1 113 ? 19.825 0.357 -33.893 1.00 80.56 113 PHE A CA 1
ATOM 901 C C . PHE A 1 113 ? 18.582 -0.474 -34.246 1.00 80.56 113 PHE A C 1
ATOM 903 O O . PHE A 1 113 ? 17.854 -0.890 -33.347 1.00 80.56 113 PHE A O 1
ATOM 910 N N . LYS A 1 114 ? 18.361 -0.771 -35.534 1.00 81.94 114 LYS A N 1
ATOM 911 C CA . LYS A 1 114 ? 17.144 -1.442 -36.033 1.00 81.94 114 LYS A CA 1
ATOM 912 C C . LYS A 1 114 ? 17.280 -2.956 -36.204 1.00 81.94 114 LYS A C 1
ATOM 914 O O . LYS A 1 114 ? 16.272 -3.659 -36.189 1.00 81.94 114 LYS A O 1
ATOM 919 N N . GLY A 1 115 ? 18.506 -3.467 -36.310 1.00 83.19 115 GLY A N 1
ATOM 920 C CA . GLY A 1 115 ? 18.807 -4.864 -3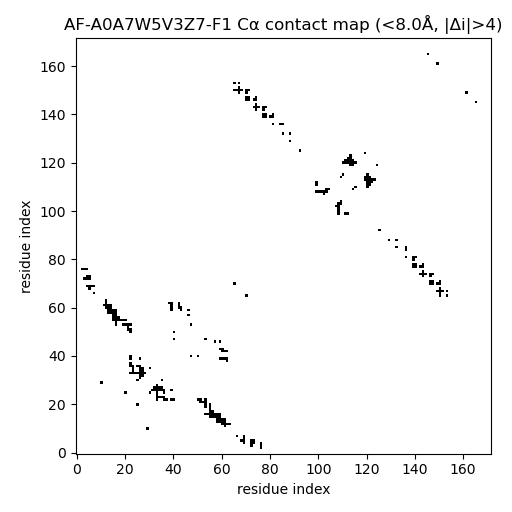6.635 1.00 83.19 115 GLY A CA 1
ATOM 921 C C . GLY A 1 115 ? 18.977 -5.096 -38.141 1.00 83.19 115 GLY A C 1
ATOM 922 O O . GLY A 1 115 ? 18.637 -4.246 -38.963 1.00 83.19 115 GLY A O 1
ATOM 923 N N . GLU A 1 116 ? 19.500 -6.268 -38.511 1.00 81.75 116 GLU A N 1
ATOM 924 C CA . GLU A 1 116 ? 19.617 -6.754 -39.896 1.00 81.75 116 GLU A CA 1
ATOM 925 C C . GLU A 1 116 ? 19.498 -8.291 -39.916 1.00 81.75 116 GLU A C 1
ATOM 927 O O . GLU A 1 116 ? 19.686 -8.958 -38.896 1.00 81.75 116 GLU A O 1
ATOM 932 N N . GLY A 1 117 ? 19.140 -8.876 -41.066 1.00 73.12 117 GLY A N 1
ATOM 933 C CA . GLY A 1 117 ? 19.198 -10.331 -41.269 1.00 73.12 117 GLY A CA 1
ATOM 934 C C . GLY A 1 117 ? 18.243 -11.161 -40.399 1.00 73.12 117 GLY A C 1
ATOM 935 O O . GLY A 1 117 ? 18.501 -12.338 -40.170 1.00 73.12 117 GLY A O 1
ATOM 936 N N . GLY A 1 118 ? 17.154 -10.564 -39.904 1.00 62.38 118 GLY A N 1
ATOM 937 C CA . GLY A 1 118 ? 16.183 -11.227 -39.022 1.00 62.38 118 GLY A CA 1
ATOM 938 C C . GLY A 1 118 ? 16.501 -11.132 -37.524 1.00 62.38 118 GLY A C 1
ATOM 939 O O . GLY A 1 118 ? 15.735 -11.661 -36.722 1.00 62.38 118 GLY A O 1
ATOM 940 N N . GLY A 1 119 ? 17.586 -10.452 -37.135 1.00 68.75 119 GLY A N 1
ATOM 941 C CA . GLY A 1 119 ? 17.874 -10.109 -35.739 1.00 68.75 119 GLY A CA 1
ATOM 942 C C . GLY A 1 119 ? 17.140 -8.844 -35.280 1.00 68.75 119 GLY A C 1
ATOM 943 O O . GLY A 1 119 ? 16.927 -7.921 -36.065 1.00 68.75 119 GLY A O 1
ATOM 944 N N . THR A 1 120 ? 16.767 -8.781 -34.000 1.00 76.50 120 THR A N 1
ATOM 945 C CA . THR A 1 120 ? 16.215 -7.569 -33.374 1.00 76.50 120 THR A CA 1
ATOM 946 C C . THR A 1 120 ? 17.340 -6.594 -33.035 1.00 76.50 120 THR A C 1
ATOM 948 O O . THR A 1 120 ? 18.256 -6.960 -32.298 1.00 76.50 120 THR A O 1
ATOM 951 N N . GLY A 1 121 ? 17.272 -5.362 -33.542 1.00 80.44 121 GLY A N 1
ATOM 952 C CA . GLY A 1 121 ? 18.177 -4.292 -33.119 1.00 80.44 121 GLY A CA 1
ATOM 953 C C . GLY A 1 121 ? 17.901 -3.795 -31.702 1.00 80.44 121 GLY A C 1
ATOM 954 O O . GLY A 1 121 ? 16.920 -4.184 -31.060 1.00 80.44 121 GLY A O 1
ATOM 955 N N . TYR A 1 122 ? 18.759 -2.893 -31.230 1.00 79.50 122 TYR A N 1
ATOM 956 C CA . TYR A 1 122 ? 18.651 -2.293 -29.898 1.00 79.50 122 TYR A CA 1
ATOM 957 C C . TYR A 1 122 ? 17.314 -1.581 -29.650 1.00 79.50 122 TYR A C 1
ATOM 959 O O . TYR A 1 122 ? 16.808 -1.647 -28.534 1.00 79.50 122 TYR A O 1
ATOM 967 N N . GLU A 1 123 ? 16.710 -0.969 -30.673 1.00 81.00 123 GLU A N 1
ATOM 968 C CA . GLU A 1 123 ? 15.402 -0.298 -30.595 1.00 81.00 123 GLU A CA 1
ATOM 969 C C . GLU A 1 123 ? 14.284 -1.246 -30.132 1.00 81.00 123 GLU A C 1
ATOM 971 O O . GLU A 1 123 ? 13.442 -0.891 -29.308 1.00 81.00 123 GLU A O 1
ATOM 976 N N . ALA A 1 124 ? 14.278 -2.482 -30.638 1.00 84.12 124 ALA A N 1
ATOM 977 C CA . ALA A 1 124 ? 13.258 -3.460 -30.279 1.00 84.12 124 ALA A CA 1
ATOM 978 C C . ALA A 1 124 ? 13.422 -3.937 -28.829 1.00 84.12 124 ALA A C 1
ATOM 980 O O . ALA A 1 124 ? 12.432 -4.067 -28.107 1.00 84.12 124 ALA A O 1
ATOM 981 N N . VAL A 1 125 ? 14.666 -4.171 -28.399 1.00 83.06 125 VAL A N 1
ATOM 982 C CA . VAL A 1 125 ? 14.982 -4.605 -27.031 1.00 83.06 125 VAL A CA 1
ATOM 983 C C . VAL A 1 125 ? 14.644 -3.504 -26.028 1.00 83.06 125 VAL A C 1
ATOM 985 O O . VAL A 1 125 ? 13.959 -3.759 -25.038 1.00 83.06 125 VAL A O 1
ATOM 988 N N . SER A 1 126 ? 15.062 -2.266 -26.296 1.00 81.88 126 SER A N 1
ATOM 989 C CA . SER A 1 126 ? 14.784 -1.136 -25.410 1.00 81.88 126 SER A CA 1
ATOM 990 C C . SER A 1 126 ? 13.288 -0.816 -25.342 1.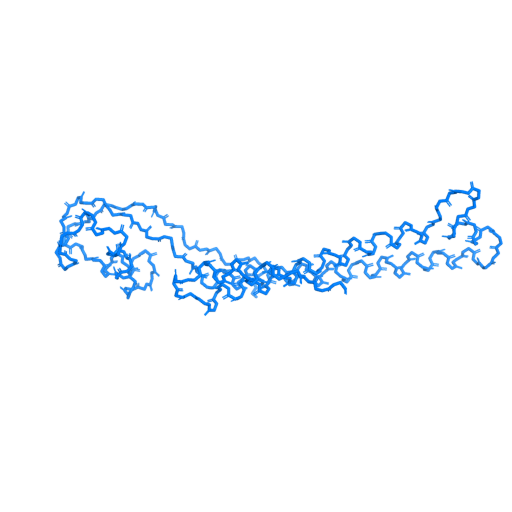00 81.88 126 SER A C 1
ATOM 992 O O . SER A 1 126 ? 12.759 -0.579 -24.259 1.00 81.88 126 SER A O 1
ATOM 994 N N . GLY A 1 127 ? 12.565 -0.945 -26.460 1.00 84.31 127 GLY A N 1
ATOM 995 C CA . GLY A 1 127 ? 11.108 -0.834 -26.484 1.00 84.31 127 GLY A CA 1
ATOM 996 C C . GLY A 1 127 ? 10.386 -1.924 -25.679 1.00 84.31 127 GLY A C 1
ATOM 997 O O . GLY A 1 127 ? 9.341 -1.654 -25.087 1.00 84.31 127 GLY A O 1
ATOM 998 N N . GLN A 1 128 ? 10.912 -3.153 -25.623 1.00 88.00 128 GLN A N 1
ATOM 999 C CA . GLN A 1 128 ? 10.365 -4.209 -24.757 1.00 88.00 128 GLN A CA 1
ATOM 1000 C C . GLN A 1 128 ? 10.600 -3.910 -23.273 1.00 88.00 128 GLN A C 1
ATOM 1002 O O . GLN A 1 128 ? 9.692 -4.112 -22.468 1.00 88.00 128 GLN A O 1
ATOM 1007 N N . ILE A 1 129 ? 11.786 -3.403 -22.925 1.00 86.56 129 ILE A N 1
ATOM 1008 C CA . ILE A 1 129 ? 12.120 -3.001 -21.553 1.00 86.56 129 ILE A CA 1
ATOM 1009 C C . ILE A 1 129 ? 11.220 -1.849 -21.105 1.00 86.56 129 ILE A C 1
ATOM 1011 O O . ILE A 1 129 ? 10.600 -1.962 -20.052 1.00 86.56 129 ILE A O 1
ATOM 1015 N N . ALA A 1 130 ? 11.080 -0.798 -21.921 1.00 87.12 130 ALA A N 1
ATOM 1016 C CA . ALA A 1 130 ? 10.219 0.344 -21.617 1.00 87.12 130 ALA A CA 1
ATOM 1017 C C . ALA A 1 130 ? 8.777 -0.099 -21.322 1.00 87.12 130 ALA A C 1
ATOM 1019 O O . ALA A 1 130 ? 8.243 0.216 -20.267 1.00 87.12 130 ALA A O 1
ATOM 1020 N N . LYS A 1 131 ? 8.193 -0.953 -22.176 1.00 89.62 131 LYS A N 1
ATOM 1021 C CA . LYS A 1 131 ? 6.848 -1.513 -21.945 1.00 89.62 131 LYS A CA 1
ATOM 1022 C C . LYS A 1 131 ? 6.740 -2.318 -20.650 1.00 89.62 131 LYS A C 1
ATOM 1024 O O . LYS A 1 131 ? 5.707 -2.281 -19.988 1.00 89.62 131 LYS A O 1
ATOM 1029 N N . GLY A 1 132 ? 7.771 -3.097 -20.319 1.00 91.06 132 GLY A N 1
ATOM 1030 C CA . GLY A 1 132 ? 7.808 -3.871 -19.079 1.00 91.06 132 GLY A CA 1
ATOM 1031 C C . GLY A 1 132 ? 7.875 -2.978 -17.841 1.00 91.06 132 GLY A C 1
ATOM 1032 O O . GLY A 1 132 ? 7.206 -3.264 -16.849 1.00 91.06 132 GLY A O 1
ATOM 1033 N N . VAL A 1 133 ? 8.643 -1.889 -17.917 1.00 93.31 133 VAL A N 1
ATOM 1034 C CA . VAL A 1 133 ? 8.723 -0.878 -16.860 1.00 93.31 133 VAL A CA 1
ATOM 1035 C C . VAL A 1 133 ? 7.397 -0.143 -16.724 1.00 93.31 133 VAL A C 1
ATOM 1037 O O . VAL A 1 133 ? 6.891 -0.081 -15.613 1.00 93.31 133 VAL A O 1
ATOM 1040 N N . ASP A 1 134 ? 6.788 0.328 -17.813 1.00 92.12 134 ASP A N 1
ATOM 1041 C CA . ASP A 1 134 ? 5.492 1.021 -17.766 1.00 92.12 134 ASP A CA 1
ATOM 1042 C C . ASP A 1 134 ? 4.431 0.167 -17.057 1.00 92.12 134 ASP A C 1
ATOM 1044 O O . ASP A 1 134 ? 3.797 0.615 -16.105 1.00 92.12 134 ASP A O 1
ATOM 1048 N N . ALA A 1 135 ? 4.331 -1.118 -17.417 1.00 94.06 135 ALA A N 1
ATOM 1049 C CA . ALA A 1 135 ? 3.421 -2.049 -16.751 1.00 94.06 135 ALA A CA 1
ATOM 1050 C C . ALA A 1 135 ? 3.727 -2.225 -15.249 1.00 94.06 135 ALA A C 1
ATOM 1052 O O . ALA A 1 135 ? 2.823 -2.463 -14.445 1.00 94.06 135 ALA A O 1
ATOM 1053 N N . ASN A 1 136 ? 4.998 -2.131 -14.852 1.00 94.00 136 ASN A N 1
ATOM 1054 C CA . ASN A 1 136 ? 5.399 -2.175 -13.451 1.00 94.00 136 ASN A CA 1
ATOM 1055 C C . ASN A 1 136 ? 5.027 -0.878 -12.710 1.00 94.00 136 ASN A C 1
ATOM 1057 O O . ASN A 1 136 ? 4.527 -0.956 -11.585 1.00 94.00 136 ASN A O 1
ATOM 1061 N N . LEU A 1 137 ? 5.212 0.286 -13.340 1.00 94.75 137 LEU A N 1
ATOM 1062 C CA . LEU A 1 137 ? 4.837 1.590 -12.789 1.00 94.75 137 LEU A CA 1
ATOM 1063 C C . LEU A 1 137 ? 3.320 1.692 -12.578 1.00 94.75 137 LEU A C 1
ATOM 1065 O O . LEU A 1 137 ? 2.881 2.111 -11.504 1.00 94.75 137 LEU A O 1
ATOM 1069 N N . ASP A 1 138 ? 2.533 1.221 -13.548 1.00 92.44 138 ASP A N 1
ATOM 1070 C CA . ASP A 1 138 ? 1.073 1.114 -13.440 1.00 92.44 138 ASP A CA 1
ATOM 1071 C C . ASP A 1 138 ? 0.670 0.206 -12.270 1.00 92.44 138 ASP A C 1
ATOM 1073 O O . ASP A 1 138 ? -0.237 0.519 -11.495 1.00 92.44 138 ASP A O 1
ATOM 1077 N N . GLY A 1 139 ? 1.381 -0.914 -12.098 1.00 91.31 139 GLY A N 1
ATOM 1078 C CA . GLY A 1 139 ? 1.184 -1.824 -10.973 1.00 91.31 139 GLY A CA 1
ATOM 1079 C C . GLY A 1 139 ? 1.414 -1.155 -9.615 1.00 91.31 139 GLY A C 1
ATOM 1080 O O . GLY A 1 139 ? 0.593 -1.320 -8.711 1.00 91.31 139 GLY A O 1
ATOM 1081 N N . HIS A 1 140 ? 2.489 -0.372 -9.471 1.00 94.62 140 HIS A N 1
ATOM 1082 C CA . HIS A 1 140 ? 2.770 0.373 -8.238 1.00 94.62 140 HIS A CA 1
ATOM 1083 C C . HIS A 1 140 ? 1.672 1.396 -7.933 1.00 94.62 140 HIS A C 1
ATOM 1085 O O . HIS A 1 140 ? 1.204 1.479 -6.796 1.00 94.62 140 HIS A O 1
ATOM 1091 N N . GLU A 1 141 ? 1.227 2.139 -8.949 1.00 92.69 141 GLU A N 1
ATOM 1092 C CA . GLU A 1 141 ? 0.147 3.116 -8.808 1.00 92.69 141 GLU A CA 1
ATOM 1093 C C . GLU A 1 141 ? -1.164 2.469 -8.359 1.00 92.69 141 GLU A C 1
ATOM 1095 O O . GLU A 1 141 ? -1.864 2.976 -7.480 1.00 92.69 141 GLU A O 1
ATOM 1100 N N . GLU A 1 142 ? -1.511 1.338 -8.963 1.00 89.12 142 GLU A N 1
ATOM 1101 C CA . GLU A 1 142 ? -2.751 0.649 -8.648 1.00 89.12 142 GLU A CA 1
ATOM 1102 C C . GLU A 1 142 ? -2.718 0.078 -7.224 1.00 89.12 142 GLU A C 1
ATOM 1104 O O . GLU A 1 142 ? -3.683 0.225 -6.468 1.00 89.12 142 GLU A O 1
ATOM 1109 N N . ILE A 1 143 ? -1.588 -0.502 -6.805 1.00 88.38 143 ILE A N 1
ATOM 1110 C CA . ILE A 1 143 ? -1.391 -0.957 -5.423 1.00 88.38 143 ILE A CA 1
ATOM 1111 C C . ILE A 1 143 ? -1.523 0.218 -4.447 1.00 88.38 143 ILE A C 1
ATOM 1113 O O . ILE A 1 143 ? -2.273 0.118 -3.471 1.00 88.38 143 ILE A O 1
ATOM 1117 N N . SER A 1 144 ? -0.862 1.349 -4.713 1.00 92.38 144 SER A N 1
ATOM 1118 C CA . SER A 1 144 ? -0.901 2.504 -3.813 1.00 92.38 144 SER A CA 1
ATOM 1119 C C . SER A 1 144 ? -2.312 3.092 -3.682 1.00 92.38 144 SER A C 1
ATOM 1121 O O . SER A 1 144 ? -2.757 3.403 -2.571 1.00 92.38 144 SER A O 1
ATOM 1123 N N . LYS A 1 145 ? -3.076 3.176 -4.780 1.00 88.25 145 LYS A N 1
ATOM 1124 C CA . LYS A 1 145 ? -4.496 3.576 -4.765 1.00 88.25 145 LYS A CA 1
ATOM 1125 C C . LYS A 1 145 ? -5.346 2.633 -3.920 1.00 88.25 145 LYS A C 1
ATOM 1127 O O . LYS A 1 145 ? -6.117 3.091 -3.076 1.00 88.25 145 LYS A O 1
ATOM 1132 N N . ARG A 1 146 ? -5.191 1.321 -4.102 1.00 85.75 146 ARG A N 1
ATOM 1133 C CA . ARG A 1 146 ? -5.959 0.299 -3.371 1.00 85.75 146 ARG A CA 1
ATOM 1134 C C . ARG A 1 146 ? -5.684 0.341 -1.874 1.00 85.75 146 ARG A C 1
ATOM 1136 O O . ARG A 1 146 ? -6.626 0.301 -1.087 1.00 85.75 146 ARG A O 1
ATOM 1143 N N . LEU A 1 147 ? -4.423 0.494 -1.481 1.00 89.69 147 LEU A N 1
ATOM 1144 C CA . LEU A 1 147 ? -4.029 0.631 -0.078 1.00 89.69 147 LEU A CA 1
ATOM 1145 C C . LEU A 1 147 ? -4.656 1.872 0.576 1.00 89.69 147 LEU A C 1
ATOM 1147 O O . LEU A 1 147 ? -5.133 1.798 1.709 1.00 89.69 147 LEU A O 1
ATOM 1151 N N . ARG A 1 148 ? -4.734 2.999 -0.144 1.00 87.62 148 ARG A N 1
ATOM 1152 C CA . ARG A 1 148 ? -5.439 4.201 0.335 1.00 87.62 148 ARG A CA 1
ATOM 1153 C C . ARG A 1 148 ? -6.942 3.984 0.456 1.00 87.62 148 ARG A C 1
ATOM 1155 O O . ARG A 1 148 ? -7.512 4.328 1.484 1.00 87.62 148 ARG A O 1
ATOM 1162 N N . LEU A 1 149 ? -7.567 3.351 -0.537 1.00 83.62 149 LEU A N 1
ATOM 1163 C CA . LEU A 1 149 ? -8.991 3.004 -0.477 1.00 83.62 149 LEU A CA 1
ATOM 1164 C C . LEU A 1 149 ? -9.302 2.111 0.727 1.00 83.62 149 LEU A C 1
ATOM 1166 O O . LEU A 1 149 ? -10.283 2.355 1.424 1.00 83.62 149 LEU A O 1
ATOM 1170 N N . MET A 1 150 ? -8.460 1.111 0.998 1.00 80.19 150 MET A N 1
ATOM 1171 C CA . MET A 1 150 ? -8.585 0.270 2.190 1.00 80.19 150 MET A CA 1
ATOM 1172 C C . MET A 1 150 ? -8.456 1.098 3.472 1.00 80.19 150 MET A C 1
ATOM 1174 O O . MET A 1 150 ? -9.272 0.936 4.371 1.00 80.19 150 MET A O 1
ATOM 1178 N N . ALA A 1 151 ? -7.485 2.014 3.544 1.00 82.31 151 ALA A N 1
ATOM 1179 C CA . ALA A 1 151 ? -7.283 2.884 4.703 1.00 82.31 151 ALA A CA 1
ATOM 1180 C C . ALA A 1 151 ? -8.455 3.851 4.957 1.00 82.31 151 ALA A C 1
ATOM 1182 O O . ALA A 1 151 ? -8.735 4.187 6.108 1.00 82.31 151 ALA A O 1
ATOM 1183 N N . ASP A 1 152 ? -9.138 4.300 3.905 1.00 78.94 152 ASP A N 1
ATOM 1184 C CA . ASP A 1 152 ? -10.241 5.259 4.005 1.00 78.94 152 ASP A CA 1
ATOM 1185 C C . ASP A 1 152 ? -11.599 4.581 4.243 1.00 78.94 152 ASP A C 1
ATOM 1187 O O . ASP A 1 152 ? -12.516 5.199 4.782 1.00 78.94 152 ASP A O 1
ATOM 1191 N N . ARG A 1 153 ? -11.731 3.295 3.888 1.00 71.75 153 ARG A N 1
ATOM 1192 C CA . ARG A 1 153 ? -12.962 2.503 4.039 1.00 71.75 153 ARG A CA 1
ATOM 1193 C C . ARG A 1 153 ? -12.978 1.595 5.268 1.00 71.75 153 ARG A C 1
ATOM 1195 O O . ARG A 1 153 ? -13.748 0.642 5.283 1.00 71.75 153 ARG A O 1
ATOM 1202 N N . VAL A 1 154 ? -12.173 1.859 6.300 1.00 58.19 154 VAL A N 1
ATOM 1203 C CA . VAL A 1 154 ? -12.149 1.042 7.532 1.00 58.19 154 VAL A CA 1
ATOM 1204 C C . VAL A 1 154 ? -13.428 1.244 8.373 1.00 58.19 154 VAL A C 1
ATOM 1206 O O . VAL A 1 154 ? -13.419 1.811 9.461 1.00 58.19 154 VAL A O 1
ATOM 1209 N N . GLN A 1 155 ? -14.550 0.732 7.868 1.00 54.78 155 GLN A N 1
ATOM 1210 C CA . GLN A 1 155 ? -15.525 -0.044 8.625 1.00 54.78 155 GLN A CA 1
ATOM 1211 C C . GLN A 1 155 ? -15.588 -1.417 7.940 1.00 54.78 155 GLN A C 1
ATOM 1213 O O . GLN A 1 155 ? -15.730 -1.505 6.726 1.00 54.78 155 GLN A O 1
ATOM 1218 N N . VAL A 1 156 ? -15.400 -2.485 8.714 1.00 48.78 156 VAL A N 1
ATOM 1219 C CA . VAL A 1 156 ? -15.026 -3.857 8.299 1.00 48.78 156 VAL A CA 1
ATOM 1220 C C . VAL A 1 156 ? -16.099 -4.597 7.459 1.00 48.78 156 VAL A C 1
ATOM 1222 O O . VAL A 1 156 ? -16.038 -5.807 7.276 1.00 48.78 156 VAL A O 1
ATOM 1225 N N . THR A 1 157 ? -17.087 -3.903 6.899 1.00 47.38 157 THR A N 1
ATOM 1226 C CA . THR A 1 157 ? -18.279 -4.502 6.282 1.00 47.38 157 THR A CA 1
ATOM 1227 C C . THR A 1 157 ? -18.284 -4.578 4.758 1.00 47.38 157 THR A C 1
ATOM 1229 O O . THR A 1 157 ? -19.359 -4.747 4.197 1.00 47.38 157 THR A O 1
ATOM 1232 N N . ASP A 1 158 ? -17.143 -4.514 4.058 1.00 52.69 158 ASP A N 1
ATOM 1233 C CA . ASP A 1 158 ? -17.216 -4.584 2.589 1.00 52.69 158 ASP A CA 1
ATOM 1234 C C . ASP A 1 158 ? -16.002 -5.157 1.839 1.00 52.69 158 ASP A C 1
ATOM 1236 O O . ASP A 1 158 ? -15.517 -4.607 0.847 1.00 52.69 158 ASP A O 1
ATOM 1240 N N . TRP A 1 159 ? -15.524 -6.323 2.275 1.00 49.19 159 TRP A N 1
ATOM 1241 C CA . TRP A 1 159 ? -14.551 -7.103 1.498 1.00 49.19 159 TRP A CA 1
ATOM 1242 C C . TRP A 1 159 ? -15.096 -7.558 0.123 1.00 49.19 159 TRP A C 1
ATOM 1244 O O . TRP A 1 159 ? -14.321 -7.674 -0.832 1.00 49.19 159 TRP A O 1
ATOM 1254 N N . ASP A 1 160 ? -16.419 -7.698 -0.025 1.00 47.81 160 ASP A N 1
ATOM 1255 C CA . ASP A 1 160 ? -17.082 -7.980 -1.311 1.00 47.81 160 ASP A CA 1
ATOM 1256 C C . ASP A 1 160 ? -17.042 -6.771 -2.271 1.00 47.81 160 ASP A C 1
ATOM 1258 O O . ASP A 1 160 ? -16.877 -6.922 -3.486 1.00 47.81 160 ASP A O 1
ATOM 1262 N N . ASN A 1 161 ? -17.075 -5.541 -1.747 1.00 53.97 161 ASN A N 1
ATOM 1263 C CA . ASN A 1 161 ? -16.913 -4.338 -2.568 1.00 53.97 161 ASN A CA 1
ATOM 1264 C C . ASN A 1 161 ? -15.453 -4.049 -2.931 1.00 53.97 161 ASN A C 1
ATOM 1266 O O . ASN A 1 161 ? -15.191 -3.507 -4.008 1.00 53.97 161 ASN A O 1
ATOM 1270 N N . VAL A 1 162 ? -14.491 -4.432 -2.084 1.00 51.94 162 VAL A N 1
ATOM 1271 C CA . VAL A 1 162 ? -13.065 -4.344 -2.431 1.00 51.94 162 VAL A CA 1
ATOM 1272 C C . VAL A 1 162 ? -12.768 -5.255 -3.617 1.00 51.94 162 VAL A C 1
ATOM 1274 O O . VAL A 1 162 ? -12.268 -4.769 -4.623 1.00 51.94 162 VAL A O 1
ATOM 1277 N N . THR A 1 163 ? -13.145 -6.536 -3.580 1.00 53.31 163 THR A N 1
ATOM 1278 C CA . THR A 1 163 ? -12.921 -7.449 -4.721 1.00 53.31 163 THR A CA 1
ATOM 1279 C C . THR A 1 163 ? -13.597 -6.967 -6.006 1.00 53.31 163 THR A C 1
ATOM 1281 O O . THR A 1 163 ? -12.983 -7.038 -7.070 1.00 53.31 163 THR A O 1
ATOM 1284 N N . THR A 1 164 ? -14.788 -6.369 -5.912 1.00 56.50 164 THR A N 1
ATOM 1285 C CA . THR A 1 164 ? -15.474 -5.745 -7.054 1.00 56.50 164 THR A CA 1
ATOM 1286 C C . THR A 1 164 ? -14.669 -4.580 -7.650 1.00 56.50 164 THR A C 1
ATOM 1288 O O . THR A 1 164 ? -14.497 -4.518 -8.866 1.00 56.50 164 THR A O 1
ATOM 1291 N N . ILE A 1 165 ? -14.084 -3.704 -6.826 1.00 53.06 165 ILE A N 1
ATOM 1292 C CA . ILE A 1 165 ? -13.216 -2.600 -7.286 1.00 53.06 165 ILE A CA 1
ATOM 1293 C C . ILE A 1 165 ? -11.901 -3.127 -7.872 1.00 53.06 165 ILE A C 1
ATOM 1295 O O . ILE A 1 165 ? -11.461 -2.659 -8.917 1.00 53.06 165 ILE A O 1
ATOM 1299 N N . LEU A 1 166 ? -11.296 -4.131 -7.233 1.00 50.97 166 LEU A N 1
ATOM 1300 C CA . LEU A 1 166 ? -10.047 -4.744 -7.691 1.00 50.97 166 LEU A CA 1
ATOM 1301 C C . LEU A 1 166 ? -10.214 -5.526 -9.006 1.00 50.97 166 LEU A C 1
ATOM 1303 O O . LEU A 1 166 ? -9.230 -5.717 -9.724 1.00 50.97 166 LEU A O 1
ATOM 1307 N N . SER A 1 167 ? -11.436 -5.993 -9.295 1.00 62.03 167 SER A N 1
ATOM 1308 C CA . SER A 1 167 ? -11.788 -6.759 -10.497 1.00 62.03 167 SER A CA 1
ATOM 1309 C C . SER A 1 167 ? -11.989 -5.905 -11.750 1.00 62.03 167 SER A C 1
ATOM 1311 O O . SER A 1 167 ? -12.027 -6.452 -12.856 1.00 62.03 167 SER A O 1
ATOM 1313 N N . VAL A 1 168 ? -12.072 -4.577 -11.606 1.00 55.38 168 VAL A N 1
ATOM 1314 C CA . VAL A 1 168 ? -12.063 -3.672 -12.756 1.00 55.38 168 VAL A CA 1
ATOM 1315 C C . VAL A 1 168 ? -10.662 -3.718 -13.359 1.00 55.38 168 VAL A C 1
ATOM 1317 O O . VAL A 1 168 ? -9.691 -3.248 -12.769 1.00 55.38 168 VAL A O 1
ATOM 1320 N N . ARG A 1 169 ? -10.546 -4.363 -14.525 1.00 44.84 169 ARG A N 1
ATOM 1321 C CA . ARG A 1 169 ? -9.325 -4.317 -15.334 1.00 44.84 169 ARG A CA 1
ATOM 1322 C C . ARG A 1 169 ? -8.999 -2.851 -15.634 1.00 44.84 169 ARG A C 1
ATOM 1324 O O . ARG A 1 169 ? -9.921 -2.129 -16.005 1.00 44.84 169 ARG A O 1
ATOM 1331 N N . PRO A 1 170 ? -7.724 -2.436 -15.570 1.00 47.25 170 PRO A N 1
ATOM 1332 C CA . PRO A 1 170 ? -7.316 -1.208 -16.230 1.00 47.25 170 PRO A CA 1
ATOM 1333 C C . PRO A 1 170 ? -7.685 -1.348 -17.710 1.00 47.25 170 PRO A C 1
ATOM 1335 O O . PRO A 1 170 ? -7.304 -2.336 -18.354 1.00 47.25 170 PRO A O 1
ATOM 1338 N N . ASP A 1 171 ? -8.501 -0.426 -18.213 1.00 45.34 171 ASP A N 1
ATOM 1339 C CA . ASP A 1 171 ? -8.771 -0.336 -19.642 1.00 45.34 171 ASP A CA 1
ATOM 1340 C C . ASP A 1 171 ? -7.431 -0.147 -20.365 1.00 45.34 171 ASP A C 1
ATOM 1342 O O . ASP A 1 171 ? -6.594 0.653 -19.944 1.00 45.34 171 ASP A O 1
ATOM 1346 N N . LYS A 1 172 ? -7.213 -0.973 -21.392 1.00 40.22 172 LYS A N 1
ATOM 1347 C CA . LYS A 1 172 ? -6.013 -0.954 -22.236 1.00 40.22 172 LYS A CA 1
ATOM 1348 C C . LYS A 1 172 ? -5.877 0.346 -23.016 1.00 40.22 172 LYS A C 1
ATOM 1350 O O . LYS A 1 172 ? -6.923 0.850 -23.483 1.00 40.22 172 LYS A O 1
#

Solvent-accessible surface area (backbone atoms only — not comparable to full-atom values): 9767 Å² total; per-residue (Å²): 131,80,78,66,55,52,77,71,85,89,72,69,62,59,50,65,41,49,83,92,49,48,48,40,57,52,17,33,74,75,65,77,36,38,83,49,22,63,54,37,45,68,66,28,59,91,80,45,90,43,80,92,58,66,58,64,69,42,75,40,49,51,65,89,73,86,53,38,67,29,34,42,32,44,20,50,36,34,50,50,55,34,52,53,50,53,51,54,52,50,53,54,50,53,50,53,52,52,56,43,54,71,54,36,92,45,70,69,21,46,34,53,32,61,27,60,97,89,48,81,10,54,54,57,55,52,52,50,50,51,55,55,49,52,57,49,41,53,48,28,51,53,51,22,52,50,31,40,51,54,38,74,53,78,59,97,82,45,70,70,57,48,53,56,62,69,64,56,70,80,82,128

Sequence (172 aa):
MSDEPIEPPVRPETITVGPEESLWEIAEKYFEDGSLWERIYAANRDVIGDPHRLRQGVRLQLPMEIYPAHLRSVARAFDLERNDLASYVKDAMDELNAIGNFWGGGQPGTTFFKGEGGGTGYEAVSGQIAKGVDANLDGHEEISKRLRLMADRVQVTDWDNVTTILSVRPDK

InterPro domains:
  IPR018392 LysM domain [PF01476] (15-63)
  IPR018392 LysM domain [PS51782] (13-62)
  IPR018392 LysM domain [cd00118] (14-62)
  IPR036779 LysM domain superfamily [G3DSA:3.10.350.10] (4-65)
  IPR052196 Bacterial Potassium Binding [PTHR34700] (11-65)

Foldseek 3Di:
DDLDFDDDDDDDQKDFDAPPDALLNVCCVGVVGSVCSVVQCVQQVVPDPDRGDDDGGDMTGDDDDDDLSRLLSVLSSLLVVLVVLVVVLVVVLVVVVVVLCVVPPDPVSCCQQQNPDPDGHPVVVSVVVVVVSVVSSVVSNVSSVLSNVCSVPPPPPPPVVSVVVVPPPDDD

Organism: NCBI:txid65515

Nearest PDB structures (foldseek):
  7vcm-assembly2_B  TM=8.491E-01  e=5.454E-02  Aequorea victoria
  7pvc-assembly1_A  TM=9.222E-01  e=9.025E-02  Escherichia coli K-12
  7vcm-assembly1_A  TM=8.484E-01  e=1.263E-01  Aequorea victoria
  7b5h-assembly1_AK  TM=8.173E-01  e=1.009E-01  Nostoc sp. PCC 7120 = FACHB-418
  6osa-assembly1_R  TM=3.339E-01  e=8.884E+00  Homo sapiens

Secondary structure (DSSP, 8-state):
--SS--PPPP--SEEE--TT--HHHHHHHHHS-GGGHHHHHHHTTTT-S-TTSPPTT-EEEPP----HHHHHHHHHHHHHHHHHHHHHHHHHHHHHHHHHHHT-SSHHHHHHHH-STT---HHHHHHHHHHHHHHHHHHHHHHHHHHHHHHH--SSS-HHHHHHHHTSPPP-

Mean predicted aligned error: 9.49 Å

pLDDT: mean 83.0, std 13.57, range [40.22, 96.12]

Radius of gyration: 26.88 Å; Cα contacts (8 Å, |Δi|>4): 166; chains: 1; bounding box: 48×29×80 Å